Protein AF-A0A1V4CN89-F1 (afdb_monomer)

Mean predicted aligned error: 6.99 Å

Sequence (149 aa):
EDGADADALSEVLFDPEHWPVFRVPAEDGPGAVVIYRNLDGDYGTDYLLTHPDSSYAQQIASWNGDFSGTGLTWHELIRIADSPFLADEGVQDTATRFLLLLPLLTDPNVPDTAAARLIDALTAVGAPQDTASLAAEHLLAHLTRRSQH

Foldseek 3Di:
DDCVVVVVVVCQCQVQVDWDKFWQCFPPFWTKIWTAHNDVPQTWIWIWTDGPPDPDTHTAWIGRPAIDGPFDEPVRLQRSLVGGPPVDDGDPHSLVSSVSRLVRHLHLDDDPCQLVSQLVSCVVVPHDSVVSNVVSVVSVVVNNVNNVD

Structure (mmCIF, N/CA/C/O backbone):
data_AF-A0A1V4CN89-F1
#
_entry.id   AF-A0A1V4CN89-F1
#
loop_
_atom_site.group_PDB
_atom_site.id
_atom_site.type_symbol
_atom_site.label_atom_id
_atom_site.label_alt_id
_atom_site.label_comp_id
_atom_site.label_asym_id
_atom_site.label_entity_id
_atom_site.label_seq_id
_atom_site.pdbx_PDB_ins_code
_atom_site.Cartn_x
_atom_site.Cartn_y
_atom_site.Cartn_z
_atom_site.occupancy
_atom_site.B_iso_or_equiv
_atom_site.auth_seq_id
_atom_site.auth_comp_id
_atom_site.auth_asym_id
_atom_site.auth_atom_id
_atom_site.pdbx_PDB_model_num
ATOM 1 N N . GLU A 1 1 ? 3.072 -21.436 13.042 1.00 47.66 1 GLU A N 1
ATOM 2 C CA . GLU A 1 1 ? 3.717 -21.637 11.732 1.00 47.66 1 GLU A CA 1
ATOM 3 C C . GLU A 1 1 ? 5.213 -21.712 11.986 1.00 47.66 1 GLU A C 1
ATOM 5 O O . GLU A 1 1 ? 5.693 -20.990 12.856 1.00 47.66 1 GLU A O 1
ATOM 10 N N . ASP A 1 2 ? 5.870 -22.725 11.425 1.00 54.38 2 ASP A N 1
ATOM 11 C CA . ASP A 1 2 ? 7.240 -23.123 11.772 1.00 54.38 2 ASP A CA 1
ATOM 12 C C . ASP A 1 2 ? 8.240 -22.285 10.959 1.00 54.38 2 ASP A C 1
ATOM 14 O O . ASP A 1 2 ? 7.951 -21.915 9.824 1.00 54.38 2 ASP A O 1
ATOM 18 N N . GLY A 1 3 ? 9.407 -21.966 11.522 1.00 52.22 3 GLY A N 1
ATOM 19 C CA . GLY A 1 3 ? 10.378 -21.026 10.933 1.00 52.22 3 GLY A CA 1
ATOM 20 C C . GLY A 1 3 ? 10.879 -21.404 9.532 1.00 52.22 3 GLY A C 1
ATOM 21 O O . GLY A 1 3 ? 11.403 -20.552 8.824 1.00 52.22 3 GLY A O 1
ATOM 22 N N . ALA A 1 4 ? 10.642 -22.645 9.100 1.00 57.97 4 ALA A N 1
ATOM 23 C CA . ALA A 1 4 ? 10.992 -23.155 7.780 1.00 57.97 4 ALA A CA 1
ATOM 24 C C . ALA A 1 4 ? 10.324 -22.394 6.618 1.00 57.97 4 ALA A C 1
ATOM 26 O O . ALA A 1 4 ? 10.960 -22.209 5.582 1.00 57.97 4 ALA A O 1
ATOM 27 N N . ASP A 1 5 ? 9.083 -21.918 6.780 1.00 61.22 5 ASP A N 1
ATOM 28 C CA . ASP A 1 5 ? 8.426 -21.106 5.745 1.00 61.22 5 ASP A CA 1
ATOM 29 C C . ASP A 1 5 ? 9.082 -19.718 5.631 1.00 61.22 5 ASP A C 1
ATOM 31 O O . ASP A 1 5 ? 9.223 -19.175 4.536 1.00 61.22 5 ASP A O 1
ATOM 35 N N . ALA A 1 6 ? 9.546 -19.160 6.754 1.00 60.97 6 ALA A N 1
ATOM 36 C CA . ALA A 1 6 ? 10.243 -17.877 6.784 1.00 60.97 6 ALA A CA 1
ATOM 37 C C . ALA A 1 6 ? 11.662 -17.977 6.202 1.00 60.97 6 ALA A C 1
ATOM 39 O O . ALA A 1 6 ? 12.070 -17.078 5.471 1.00 60.97 6 ALA A O 1
ATOM 40 N N . ASP A 1 7 ? 12.389 -19.066 6.472 1.00 63.31 7 ASP A N 1
ATOM 41 C CA . ASP A 1 7 ? 13.711 -19.321 5.886 1.00 63.31 7 ASP A CA 1
ATOM 42 C C . ASP A 1 7 ? 13.627 -19.535 4.364 1.00 63.31 7 ASP A C 1
ATOM 44 O O . ASP A 1 7 ? 14.392 -18.926 3.619 1.00 63.31 7 ASP A O 1
ATOM 48 N N . ALA A 1 8 ? 12.644 -20.299 3.876 1.00 65.88 8 ALA A N 1
ATOM 49 C CA . ALA A 1 8 ? 12.448 -20.495 2.437 1.00 65.88 8 ALA A CA 1
ATOM 50 C C . ALA A 1 8 ? 12.039 -19.196 1.714 1.00 65.88 8 ALA A C 1
ATOM 52 O O . ALA A 1 8 ? 12.506 -18.916 0.609 1.00 65.88 8 ALA A O 1
ATOM 53 N N . LEU A 1 9 ? 11.189 -18.371 2.339 1.00 65.06 9 LEU A N 1
ATOM 54 C CA . LEU A 1 9 ? 10.858 -17.038 1.825 1.00 65.06 9 LEU A CA 1
ATOM 55 C C . LEU A 1 9 ? 12.073 -16.106 1.845 1.00 65.06 9 LEU A C 1
ATOM 57 O O . LEU A 1 9 ? 12.251 -15.321 0.917 1.00 65.06 9 LEU A O 1
ATOM 61 N N . SER A 1 10 ? 12.916 -16.206 2.872 1.00 64.50 10 SER A N 1
ATOM 62 C CA . SER A 1 10 ? 14.164 -15.452 2.988 1.00 64.50 10 SER A CA 1
ATOM 63 C C . SER A 1 10 ? 15.113 -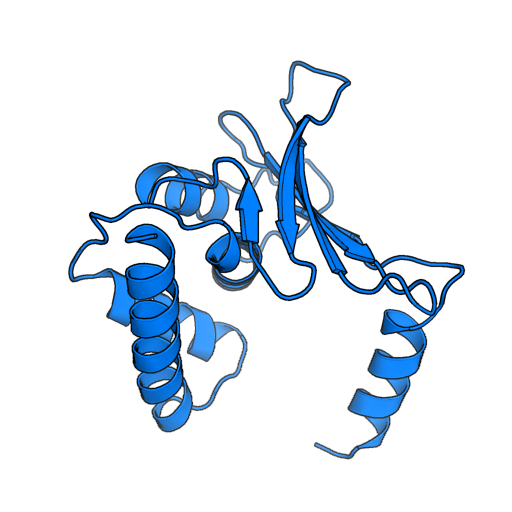15.777 1.830 1.00 64.50 10 SER A C 1
ATOM 65 O O . SER A 1 10 ? 15.594 -14.861 1.168 1.00 64.50 10 SER A O 1
ATOM 67 N N . GLU A 1 11 ? 15.313 -17.058 1.500 1.00 68.06 11 GLU A N 1
ATOM 68 C CA . GLU A 1 11 ? 16.165 -17.461 0.370 1.00 68.06 11 GLU A CA 1
ATOM 69 C C . GLU A 1 11 ? 15.705 -16.856 -0.965 1.00 68.06 11 GLU A C 1
ATOM 71 O O . GLU A 1 11 ? 16.540 -16.430 -1.757 1.00 68.06 11 GLU A O 1
ATOM 76 N N . VAL A 1 12 ? 14.392 -16.745 -1.196 1.00 70.19 12 VAL A N 1
ATOM 77 C CA . VAL A 1 12 ? 13.842 -16.111 -2.408 1.00 70.19 12 VAL A CA 1
ATOM 78 C C . VAL A 1 12 ? 13.968 -14.587 -2.362 1.00 70.19 12 VAL A C 1
ATOM 80 O O . VAL A 1 12 ? 14.322 -13.961 -3.357 1.00 70.19 12 VAL A O 1
ATOM 83 N N . LEU A 1 13 ? 13.669 -13.966 -1.219 1.00 65.94 13 LEU A N 1
ATOM 84 C CA . LEU A 1 13 ? 13.705 -12.508 -1.074 1.00 65.94 13 LEU A CA 1
ATOM 85 C C . LEU A 1 13 ? 15.127 -11.946 -1.142 1.00 65.94 13 LEU A C 1
ATOM 87 O O . LEU A 1 13 ? 15.299 -10.815 -1.594 1.00 65.94 13 LEU A O 1
ATOM 91 N N . PHE A 1 14 ? 16.129 -12.718 -0.721 1.00 68.56 14 PHE A N 1
ATOM 92 C CA . PHE A 1 14 ? 17.535 -12.319 -0.712 1.00 68.56 14 PHE A CA 1
ATOM 93 C C . PHE A 1 14 ? 18.367 -12.937 -1.844 1.00 68.56 14 PHE A C 1
ATOM 95 O O . PHE A 1 14 ? 19.582 -12.764 -1.832 1.00 68.56 14 PHE A O 1
ATOM 102 N N . ASP A 1 15 ? 17.754 -13.616 -2.821 1.00 76.81 15 ASP A N 1
ATOM 103 C CA . ASP A 1 15 ? 18.466 -14.096 -4.010 1.00 76.81 15 ASP A CA 1
ATOM 104 C C . ASP A 1 15 ? 18.902 -12.906 -4.891 1.00 76.81 15 ASP A C 1
ATOM 106 O O . ASP A 1 15 ? 18.060 -12.300 -5.565 1.00 76.81 15 ASP A O 1
ATOM 110 N N . PRO A 1 16 ? 20.203 -12.558 -4.942 1.00 70.75 16 PRO A N 1
ATOM 111 C CA . PRO A 1 16 ? 20.668 -11.396 -5.693 1.00 70.75 16 PRO A CA 1
ATOM 112 C C . PRO A 1 16 ? 20.493 -11.559 -7.212 1.00 70.75 16 PRO A C 1
ATOM 114 O O . PRO A 1 16 ? 20.585 -10.567 -7.940 1.00 70.75 16 PRO A O 1
ATOM 117 N N . GLU A 1 17 ? 20.255 -12.782 -7.702 1.00 75.38 17 GLU A N 1
ATOM 118 C CA . GLU A 1 17 ? 20.002 -13.070 -9.116 1.00 75.38 17 GLU A CA 1
ATOM 119 C C . GLU A 1 17 ? 18.522 -12.866 -9.502 1.00 75.38 17 GLU A C 1
ATOM 121 O O . GLU A 1 17 ? 18.218 -12.712 -10.689 1.00 75.38 17 GLU A O 1
ATOM 126 N N . HIS A 1 18 ? 17.606 -12.785 -8.525 1.00 77.88 18 HIS A N 1
ATOM 127 C CA . HIS A 1 18 ? 16.165 -12.637 -8.748 1.00 77.88 18 HIS A CA 1
ATOM 128 C C . HIS A 1 18 ? 15.532 -11.618 -7.793 1.00 77.88 18 HIS A C 1
ATOM 130 O O . HIS A 1 18 ? 15.178 -11.923 -6.658 1.00 77.88 18 HIS A O 1
ATOM 136 N N . TRP A 1 19 ? 15.310 -10.396 -8.279 1.00 80.94 19 TRP A N 1
ATOM 137 C CA . TRP A 1 19 ? 14.631 -9.366 -7.489 1.00 80.94 19 TRP A CA 1
ATOM 138 C C . TRP A 1 19 ? 13.125 -9.654 -7.408 1.00 80.94 19 TRP A C 1
ATOM 140 O O . TRP A 1 19 ? 12.488 -9.823 -8.455 1.00 80.94 19 TRP A O 1
ATOM 150 N N . PRO A 1 20 ? 12.511 -9.658 -6.211 1.00 85.31 20 PRO A N 1
ATOM 151 C CA . PRO A 1 20 ? 11.061 -9.731 -6.090 1.00 85.31 20 PRO A CA 1
ATOM 152 C C . PRO A 1 20 ? 10.395 -8.511 -6.739 1.00 85.31 20 PRO A C 1
ATOM 154 O O . PRO A 1 20 ? 10.650 -7.364 -6.361 1.00 85.31 20 PRO A O 1
ATOM 157 N N . VAL A 1 21 ? 9.520 -8.758 -7.718 1.00 89.69 21 VAL A N 1
ATOM 158 C CA . VAL A 1 21 ? 8.767 -7.720 -8.435 1.00 89.69 21 VAL A CA 1
ATOM 159 C C . VAL A 1 21 ? 7.271 -7.990 -8.320 1.00 89.69 21 VAL A C 1
ATOM 161 O O . VAL A 1 21 ? 6.779 -9.014 -8.791 1.00 89.69 21 VAL A O 1
ATOM 164 N N . PHE A 1 22 ? 6.530 -7.035 -7.760 1.00 90.94 22 PHE A N 1
ATOM 165 C CA . PHE A 1 22 ? 5.073 -7.084 -7.656 1.00 90.94 22 PHE A CA 1
ATOM 166 C C . PHE A 1 22 ? 4.446 -6.078 -8.617 1.00 90.94 22 PHE A C 1
ATOM 168 O O . PHE A 1 22 ? 4.609 -4.865 -8.466 1.00 90.94 22 PHE A O 1
ATOM 175 N N . ARG A 1 23 ? 3.712 -6.580 -9.613 1.00 91.56 23 ARG A N 1
ATOM 176 C CA . ARG A 1 23 ? 2.946 -5.751 -10.552 1.00 91.56 23 ARG A CA 1
ATOM 177 C C . ARG A 1 23 ? 1.541 -5.516 -10.016 1.00 91.56 23 ARG A C 1
ATOM 179 O O . ARG A 1 23 ? 0.867 -6.454 -9.601 1.00 91.56 23 ARG A O 1
ATOM 186 N N . VAL A 1 24 ? 1.100 -4.267 -10.055 1.0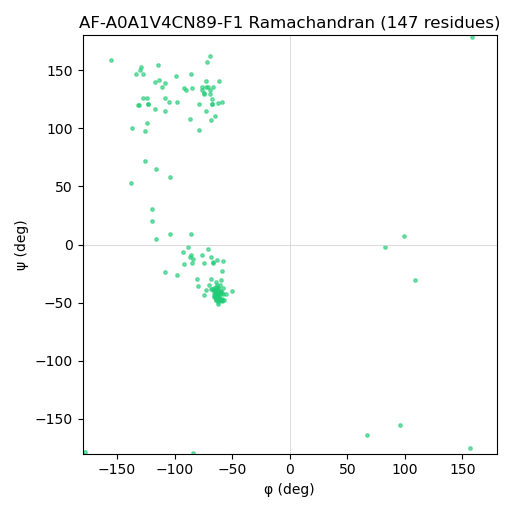0 91.25 24 VAL A N 1
ATOM 187 C CA . VAL A 1 24 ? -0.211 -3.802 -9.597 1.00 91.25 24 VAL A CA 1
ATOM 188 C C . VAL A 1 24 ? -0.875 -3.055 -10.764 1.00 91.25 24 VAL A C 1
ATOM 190 O O . VAL A 1 24 ? -0.921 -1.822 -10.770 1.00 91.25 24 VAL A O 1
ATOM 193 N N . PRO A 1 25 ? -1.329 -3.772 -11.812 1.00 89.38 25 PRO A N 1
ATOM 194 C CA . PRO A 1 25 ? -1.924 -3.143 -12.990 1.00 89.38 25 PRO A CA 1
ATOM 195 C C . PRO A 1 25 ? -3.318 -2.600 -12.653 1.00 89.38 25 PRO A C 1
ATOM 197 O O . PRO A 1 25 ? -4.052 -3.242 -11.897 1.00 89.38 25 PRO A O 1
ATOM 200 N N . ALA A 1 26 ? -3.683 -1.429 -13.179 1.00 88.12 26 ALA A N 1
ATOM 201 C CA . ALA A 1 26 ? -4.964 -0.770 -12.909 1.00 88.12 26 ALA A CA 1
ATOM 202 C C . ALA A 1 26 ? -5.805 -0.624 -14.188 1.00 88.12 26 ALA A C 1
ATOM 204 O O . ALA A 1 26 ? -5.247 -0.331 -15.241 1.00 88.12 26 ALA A O 1
ATOM 205 N N . GLU A 1 27 ? -7.126 -0.837 -14.105 1.00 84.38 27 GLU A N 1
ATOM 206 C CA . GLU A 1 27 ? -8.027 -0.790 -15.278 1.00 84.38 27 GLU A CA 1
ATOM 207 C C . GLU A 1 27 ? -8.088 0.594 -15.925 1.00 84.38 27 GLU A C 1
ATOM 209 O O . GLU A 1 27 ? -8.181 0.712 -17.144 1.00 84.38 27 GLU A O 1
ATOM 214 N N . ASP A 1 28 ? -8.037 1.639 -15.101 1.00 75.69 28 ASP A N 1
ATOM 215 C CA . ASP A 1 28 ? -8.202 3.020 -15.530 1.00 75.69 28 ASP A CA 1
ATOM 216 C C . ASP A 1 28 ? -7.001 3.856 -15.070 1.00 75.69 28 ASP A C 1
ATOM 218 O O . ASP A 1 28 ? -6.911 4.303 -13.922 1.00 75.69 28 ASP A O 1
ATOM 222 N N . GLY A 1 29 ? -6.042 4.051 -15.979 1.00 80.75 29 GLY A N 1
ATOM 223 C CA . GLY A 1 29 ? -4.861 4.890 -15.774 1.00 80.75 29 GLY A CA 1
ATOM 224 C C . GLY A 1 29 ? -3.606 4.128 -15.328 1.00 80.75 29 GLY A C 1
ATOM 225 O O . GLY A 1 29 ? -3.442 2.960 -15.673 1.00 80.75 29 GLY A O 1
ATOM 226 N N . PRO A 1 30 ? -2.656 4.799 -14.645 1.00 84.38 30 PRO A N 1
ATOM 227 C CA . PRO A 1 30 ? -1.386 4.174 -14.324 1.00 84.38 30 PRO A CA 1
ATOM 228 C C . PRO A 1 30 ? -1.518 3.053 -13.293 1.00 84.38 30 PRO A C 1
ATOM 230 O O . PRO A 1 30 ? -2.138 3.237 -12.245 1.00 84.38 30 PRO A O 1
ATOM 233 N N . GLY A 1 31 ? -0.880 1.921 -13.580 1.00 88.62 31 GLY A N 1
ATOM 234 C CA . GLY A 1 31 ? -0.573 0.887 -12.601 1.00 88.62 31 GLY A CA 1
ATOM 235 C C . GLY A 1 31 ? 0.718 1.201 -11.848 1.00 88.62 31 GLY A C 1
ATOM 236 O O . GLY A 1 31 ? 1.378 2.214 -12.090 1.00 88.62 31 GLY A O 1
ATOM 237 N N . ALA A 1 32 ? 1.093 0.308 -10.940 1.00 91.00 32 ALA A N 1
ATOM 238 C CA . ALA A 1 32 ? 2.327 0.417 -10.178 1.00 91.00 32 ALA A CA 1
ATOM 239 C C . ALA A 1 32 ? 3.143 -0.878 -10.230 1.00 91.00 32 ALA A C 1
ATOM 241 O O . ALA A 1 32 ? 2.603 -1.974 -10.374 1.00 91.00 32 ALA A O 1
ATOM 242 N N . VAL A 1 33 ? 4.457 -0.749 -10.088 1.00 91.12 33 VAL A N 1
ATOM 243 C CA . VAL A 1 33 ? 5.387 -1.867 -9.931 1.00 91.12 33 VAL A CA 1
ATOM 244 C C . VAL A 1 33 ? 6.225 -1.610 -8.690 1.00 91.12 33 VAL A C 1
ATOM 246 O O . VAL A 1 33 ? 6.842 -0.552 -8.573 1.00 91.12 33 VAL A O 1
ATOM 249 N N . VAL A 1 34 ? 6.235 -2.580 -7.779 1.00 91.75 34 VAL A N 1
ATOM 250 C CA . VAL A 1 34 ? 7.049 -2.569 -6.561 1.00 91.75 34 VAL A CA 1
ATOM 251 C C . VAL A 1 34 ? 8.212 -3.528 -6.765 1.00 91.75 34 VAL A C 1
ATOM 253 O O . VAL A 1 34 ? 7.995 -4.702 -7.059 1.00 91.75 34 VAL A O 1
ATOM 256 N N . ILE A 1 35 ? 9.435 -3.028 -6.635 1.00 90.19 35 ILE A N 1
ATOM 257 C CA . ILE A 1 35 ? 10.666 -3.790 -6.849 1.00 90.19 35 ILE A CA 1
ATOM 258 C C . ILE A 1 35 ? 11.427 -3.831 -5.532 1.00 90.19 35 ILE A C 1
ATOM 260 O O . ILE A 1 35 ? 11.849 -2.787 -5.036 1.00 90.19 35 ILE A O 1
ATOM 264 N N . TYR A 1 36 ? 11.616 -5.022 -4.975 1.00 86.94 36 TYR A N 1
ATOM 265 C CA . TYR A 1 36 ? 12.473 -5.220 -3.814 1.00 86.94 36 TYR A CA 1
ATOM 266 C C . TYR A 1 36 ? 13.917 -5.426 -4.282 1.00 86.94 36 TYR A C 1
ATOM 268 O O . TYR A 1 36 ? 14.248 -6.456 -4.867 1.00 86.94 36 TYR A O 1
ATOM 276 N N . ARG A 1 37 ? 14.770 -4.424 -4.056 1.00 86.44 37 ARG A N 1
ATOM 277 C CA . ARG A 1 37 ? 16.208 -4.521 -4.310 1.00 86.44 37 ARG A CA 1
ATOM 278 C C . ARG A 1 37 ? 16.862 -5.287 -3.174 1.00 86.44 37 ARG A C 1
ATOM 280 O O . ARG A 1 37 ? 16.797 -4.860 -2.021 1.00 86.44 37 ARG A O 1
ATOM 287 N N . ASN A 1 38 ? 17.504 -6.395 -3.518 1.00 82.19 38 ASN A N 1
ATOM 288 C CA . ASN A 1 38 ? 18.148 -7.307 -2.577 1.00 82.19 38 ASN A CA 1
ATOM 289 C C . ASN A 1 38 ? 19.661 -7.462 -2.824 1.00 82.19 38 ASN A C 1
ATOM 291 O O . ASN A 1 38 ? 20.267 -8.433 -2.378 1.00 82.19 38 ASN A O 1
ATOM 295 N N . LEU A 1 39 ? 20.280 -6.505 -3.525 1.00 79.31 39 LEU A N 1
ATOM 296 C CA . LEU A 1 39 ? 21.723 -6.498 -3.754 1.00 79.31 39 LEU A CA 1
ATOM 297 C C . LEU A 1 39 ? 22.471 -6.168 -2.456 1.00 79.31 39 LEU A C 1
ATOM 299 O O . LEU A 1 39 ? 22.121 -5.217 -1.754 1.00 79.31 39 LEU A O 1
ATOM 303 N N . ASP A 1 40 ? 23.543 -6.911 -2.170 1.00 77.50 40 ASP A N 1
ATOM 304 C CA . ASP A 1 40 ? 24.345 -6.671 -0.973 1.00 77.50 40 ASP A CA 1
ATOM 305 C C . ASP A 1 40 ? 24.911 -5.243 -0.940 1.00 77.50 40 ASP A C 1
ATOM 307 O O . ASP A 1 40 ? 25.591 -4.792 -1.865 1.00 77.50 40 ASP A O 1
ATOM 311 N N . GLY A 1 41 ? 24.590 -4.518 0.133 1.00 77.38 41 GLY A N 1
ATOM 312 C CA . GLY A 1 41 ? 24.967 -3.115 0.317 1.00 77.38 41 GLY A CA 1
ATOM 313 C C . GLY A 1 41 ? 24.056 -2.087 -0.369 1.00 77.38 41 GLY A C 1
ATOM 314 O O . GLY A 1 41 ? 24.277 -0.895 -0.167 1.00 77.38 41 GLY A O 1
ATOM 315 N N . ASP A 1 42 ? 23.031 -2.513 -1.115 1.00 80.38 42 ASP A N 1
ATOM 316 C CA . ASP A 1 42 ? 22.054 -1.647 -1.800 1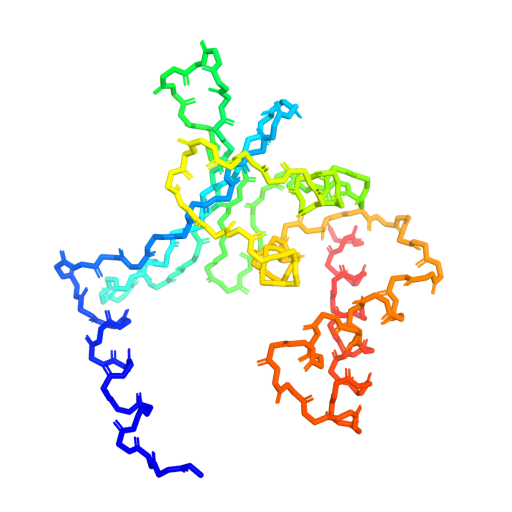.00 80.38 42 ASP A CA 1
ATOM 317 C C . ASP A 1 42 ? 20.620 -2.199 -1.667 1.00 80.38 42 ASP A C 1
ATOM 319 O O . ASP A 1 42 ? 19.894 -2.415 -2.638 1.00 80.38 42 ASP A O 1
ATOM 323 N N . TYR A 1 43 ? 20.212 -2.455 -0.423 1.00 81.19 43 TYR A N 1
ATOM 324 C CA . TYR A 1 43 ? 18.860 -2.909 -0.108 1.00 81.19 43 TYR A CA 1
ATOM 325 C C . TYR A 1 43 ? 17.864 -1.751 -0.187 1.00 81.19 43 TYR A C 1
ATOM 327 O O . TYR A 1 43 ? 18.102 -0.672 0.362 1.00 81.19 43 TYR A O 1
ATOM 335 N N . GLY A 1 44 ? 16.710 -1.988 -0.805 1.00 86.56 44 GLY A N 1
ATOM 336 C CA . GLY A 1 44 ? 15.686 -0.958 -0.910 1.00 86.56 44 GLY A CA 1
ATOM 337 C C . GLY A 1 44 ? 14.413 -1.420 -1.595 1.00 86.56 44 GLY A C 1
ATOM 338 O O . GLY A 1 44 ? 14.260 -2.573 -1.990 1.00 86.56 44 GLY A O 1
ATOM 339 N N . THR A 1 45 ? 13.462 -0.507 -1.734 1.00 89.31 45 THR A N 1
ATOM 340 C CA . THR A 1 45 ? 12.241 -0.751 -2.504 1.00 89.31 45 THR A CA 1
ATOM 341 C C . THR A 1 45 ? 12.004 0.390 -3.470 1.00 89.31 45 THR A C 1
ATOM 343 O O . THR A 1 45 ? 11.851 1.534 -3.045 1.00 89.31 45 THR A O 1
ATOM 346 N N . ASP A 1 46 ? 11.964 0.089 -4.763 1.00 90.62 46 ASP A N 1
ATOM 347 C CA . ASP A 1 46 ? 11.609 1.065 -5.786 1.00 90.62 46 ASP A CA 1
ATOM 348 C C . ASP A 1 46 ? 10.158 0.914 -6.205 1.00 90.62 46 ASP A C 1
ATOM 350 O O . ASP A 1 46 ? 9.613 -0.188 -6.292 1.00 90.62 46 ASP A O 1
ATOM 354 N N . TYR A 1 47 ? 9.553 2.055 -6.502 1.00 91.06 47 TYR A N 1
ATOM 355 C CA . TYR A 1 47 ? 8.179 2.156 -6.944 1.00 91.06 47 TYR A CA 1
ATOM 356 C C . TYR A 1 47 ? 8.145 2.863 -8.289 1.00 91.06 47 TYR A C 1
ATOM 358 O O . TYR A 1 47 ? 8.579 4.015 -8.422 1.00 91.06 47 TYR A O 1
ATOM 366 N N . LEU A 1 48 ? 7.610 2.171 -9.288 1.00 90.69 48 LEU A N 1
ATOM 367 C CA . LEU A 1 48 ? 7.433 2.692 -10.636 1.00 90.69 48 LEU A CA 1
ATOM 368 C C . LEU A 1 48 ? 5.941 2.823 -10.946 1.00 90.69 48 LEU A C 1
ATOM 370 O O . LEU A 1 48 ? 5.174 1.930 -10.599 1.00 90.69 48 LEU A O 1
ATOM 374 N N . LEU A 1 49 ? 5.534 3.885 -11.643 1.00 88.50 49 LEU A N 1
ATOM 375 C CA . LEU A 1 49 ? 4.234 3.950 -12.309 1.00 88.50 49 LEU A CA 1
ATOM 376 C C . LEU A 1 49 ? 4.362 3.470 -13.748 1.00 88.50 49 LEU A C 1
ATOM 378 O O . LEU A 1 49 ? 5.267 3.879 -14.479 1.00 88.50 49 LEU A O 1
ATOM 382 N N . THR A 1 50 ? 3.427 2.628 -14.163 1.00 85.88 50 THR A N 1
ATOM 383 C CA . THR A 1 50 ? 3.293 2.154 -15.541 1.00 85.88 50 THR A CA 1
ATOM 384 C C . THR A 1 50 ? 2.036 2.754 -16.140 1.00 85.88 50 THR A C 1
ATOM 386 O O . THR A 1 50 ? 1.002 2.767 -15.490 1.00 85.88 50 THR A O 1
ATOM 389 N N . HIS A 1 51 ? 2.094 3.253 -17.374 1.00 79.69 51 HIS A N 1
ATOM 390 C CA . HIS A 1 51 ? 0.899 3.712 -18.086 1.00 79.69 51 HIS A CA 1
ATOM 391 C C . HIS A 1 51 ? 0.557 2.724 -19.203 1.00 79.69 51 HIS A C 1
ATOM 393 O O . HIS A 1 51 ? 1.476 2.298 -19.900 1.00 79.69 51 HIS A O 1
ATOM 399 N N . PRO A 1 52 ? -0.729 2.400 -19.429 1.00 70.06 52 PRO A N 1
ATOM 400 C CA . PRO A 1 52 ? -1.127 1.464 -20.483 1.00 70.06 52 PRO A CA 1
ATOM 401 C C . PRO A 1 52 ? -0.692 1.934 -21.881 1.00 70.06 52 PRO A C 1
ATOM 403 O O . PRO A 1 52 ? -0.349 1.118 -22.731 1.00 70.06 52 PRO A O 1
ATOM 406 N N . ASP A 1 53 ? -0.626 3.251 -22.099 1.00 70.94 53 ASP A N 1
ATOM 407 C CA . ASP A 1 53 ? -0.215 3.858 -23.371 1.00 70.94 53 ASP A CA 1
ATOM 408 C C . ASP A 1 53 ? 1.303 4.095 -23.499 1.00 70.94 53 ASP A C 1
ATOM 410 O O . ASP A 1 53 ? 1.768 4.586 -24.529 1.00 70.94 53 ASP A O 1
ATOM 414 N N . SER A 1 54 ? 2.096 3.787 -22.464 1.00 69.56 54 SER A N 1
ATOM 415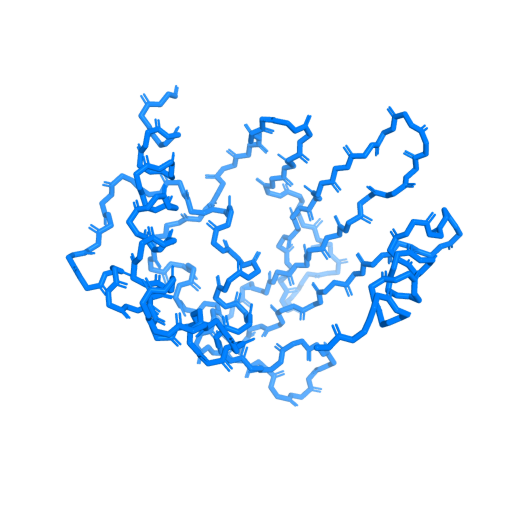 C CA . SER A 1 54 ? 3.538 4.059 -22.436 1.00 69.56 54 SER A CA 1
ATOM 416 C C . SER A 1 54 ? 4.340 2.794 -22.175 1.00 69.56 54 SER A C 1
ATOM 418 O O . SER A 1 54 ? 4.204 2.142 -21.145 1.00 69.56 54 SER A O 1
ATOM 420 N N . SER A 1 55 ? 5.298 2.516 -23.057 1.00 67.31 55 SER A N 1
ATOM 421 C CA . SER A 1 55 ? 6.310 1.477 -22.847 1.00 67.31 55 SER A CA 1
ATOM 422 C C . SER A 1 55 ? 7.348 1.832 -21.771 1.00 67.31 55 SER A C 1
ATOM 424 O O . SER A 1 55 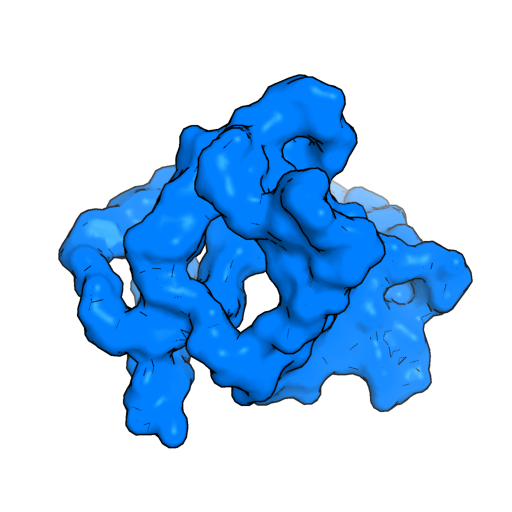? 8.219 1.018 -21.476 1.00 67.31 55 SER A O 1
ATOM 426 N N . TYR A 1 56 ? 7.296 3.043 -21.205 1.00 68.31 56 TYR A N 1
ATOM 427 C CA . TYR A 1 56 ? 8.225 3.508 -20.176 1.00 68.31 56 TYR A CA 1
ATOM 428 C C . TYR A 1 56 ? 7.538 3.590 -18.817 1.00 68.31 56 TYR A C 1
ATOM 430 O O . TYR A 1 56 ? 6.519 4.269 -18.672 1.00 68.31 56 TYR A O 1
ATOM 438 N N . ALA A 1 57 ? 8.142 2.935 -17.826 1.00 77.25 57 ALA A N 1
ATOM 439 C CA . ALA A 1 57 ? 7.781 3.084 -16.426 1.00 77.25 57 ALA A CA 1
ATOM 440 C C . ALA A 1 57 ? 8.513 4.296 -15.828 1.00 77.25 57 ALA A C 1
ATOM 442 O O . ALA A 1 57 ? 9.712 4.477 -16.050 1.00 77.25 57 ALA A O 1
ATOM 443 N N . GLN A 1 58 ? 7.797 5.123 -15.072 1.00 81.19 58 GLN A N 1
ATOM 444 C CA . GLN A 1 58 ? 8.368 6.272 -14.377 1.00 81.19 58 GLN A CA 1
ATOM 445 C C . GLN A 1 58 ? 8.636 5.901 -12.921 1.00 81.19 58 GLN A C 1
ATOM 447 O O . GLN A 1 58 ? 7.706 5.549 -12.202 1.00 81.19 58 GLN A O 1
ATOM 452 N N . GLN A 1 59 ? 9.880 6.022 -12.457 1.00 82.62 59 GLN A N 1
ATOM 453 C CA . GLN A 1 59 ? 10.167 5.898 -11.029 1.00 82.62 59 GLN A CA 1
ATOM 454 C C . GLN A 1 59 ? 9.555 7.079 -10.277 1.00 82.62 59 GLN A C 1
ATOM 456 O O . GLN A 1 59 ? 9.873 8.234 -10.562 1.00 82.62 59 GLN A O 1
ATOM 461 N N . ILE A 1 60 ? 8.666 6.776 -9.332 1.00 84.56 60 ILE A N 1
ATOM 462 C CA . ILE A 1 60 ? 7.955 7.781 -8.532 1.00 84.56 60 ILE A CA 1
ATOM 463 C C . ILE A 1 60 ? 8.426 7.832 -7.092 1.00 84.56 60 ILE A C 1
ATOM 465 O O . ILE A 1 60 ? 8.263 8.867 -6.446 1.00 84.56 60 ILE A O 1
ATOM 469 N N . ALA A 1 61 ? 9.001 6.735 -6.597 1.00 84.44 61 ALA A N 1
ATOM 470 C CA . ALA A 1 61 ? 9.622 6.710 -5.294 1.00 84.44 61 ALA A CA 1
ATOM 471 C C . ALA A 1 61 ? 10.692 5.627 -5.167 1.00 84.44 61 ALA A C 1
ATOM 473 O O . ALA A 1 61 ? 10.693 4.623 -5.882 1.00 84.44 61 ALA A O 1
ATOM 474 N N . SER A 1 62 ? 11.571 5.833 -4.199 1.00 83.56 62 SER A N 1
ATOM 475 C CA . SER A 1 62 ? 12.481 4.827 -3.674 1.00 83.56 62 SER A CA 1
ATOM 476 C C . SER A 1 62 ? 12.451 4.875 -2.150 1.00 83.56 62 SER A C 1
ATOM 478 O O . SER A 1 62 ? 12.272 5.944 -1.558 1.00 83.56 62 SER A O 1
ATOM 480 N N . TRP A 1 63 ? 12.621 3.718 -1.522 1.00 76.62 63 TRP A N 1
ATOM 481 C CA . TRP A 1 63 ? 12.723 3.561 -0.081 1.00 76.62 63 TRP A CA 1
ATOM 482 C C . TRP A 1 63 ? 14.030 2.842 0.257 1.00 76.62 63 TRP A C 1
ATOM 484 O O . TRP A 1 63 ? 14.137 1.632 0.075 1.00 76.62 63 TRP A O 1
ATOM 494 N N . ASN A 1 64 ? 15.010 3.597 0.761 1.00 76.62 64 ASN A N 1
ATOM 495 C CA . ASN A 1 64 ? 16.350 3.107 1.141 1.00 76.62 64 ASN A CA 1
ATOM 496 C C . ASN A 1 64 ? 16.641 3.338 2.636 1.00 76.62 64 ASN A C 1
ATOM 498 O O . ASN A 1 64 ? 17.770 3.618 3.025 1.00 76.62 64 ASN A O 1
ATOM 502 N N . GLY A 1 65 ? 15.595 3.317 3.467 1.00 69.06 65 GLY A N 1
ATOM 503 C CA . GLY A 1 65 ? 15.616 3.793 4.859 1.00 69.06 65 GLY A CA 1
ATOM 504 C C . GLY A 1 65 ? 14.832 5.095 5.042 1.00 69.06 65 GLY A C 1
ATOM 505 O O . GLY A 1 65 ? 14.172 5.261 6.063 1.00 69.06 65 GLY A O 1
ATOM 506 N N . ASP A 1 66 ? 14.795 5.929 4.001 1.00 71.31 66 ASP A N 1
ATOM 507 C CA . ASP A 1 66 ? 13.954 7.121 3.889 1.00 71.31 66 ASP A CA 1
ATOM 508 C C . ASP A 1 66 ? 13.206 7.121 2.547 1.00 71.31 66 ASP A C 1
ATOM 510 O O . ASP A 1 66 ? 13.693 6.585 1.544 1.00 71.31 66 ASP A O 1
ATOM 514 N N . PHE A 1 67 ? 12.019 7.733 2.521 1.00 76.69 67 PHE A N 1
ATOM 515 C CA . PHE A 1 67 ? 11.254 7.935 1.290 1.00 76.69 67 PHE A CA 1
ATOM 516 C C . PHE A 1 67 ? 11.851 9.069 0.465 1.00 76.69 67 PHE A C 1
ATOM 518 O O . PHE A 1 67 ? 12.086 10.161 0.975 1.00 76.69 67 PHE A O 1
ATOM 525 N N . SER A 1 68 ? 12.024 8.844 -0.831 1.00 76.94 68 SER A N 1
ATOM 526 C CA . SER A 1 68 ? 12.332 9.892 -1.804 1.00 76.94 68 SER A CA 1
ATOM 527 C C . SER A 1 68 ? 11.399 9.741 -2.993 1.00 76.94 68 SER A C 1
ATOM 529 O O . SER A 1 68 ? 11.417 8.688 -3.624 1.00 76.94 68 SER A O 1
ATOM 531 N N . GLY A 1 69 ? 10.589 10.755 -3.306 1.00 80.69 69 GLY A N 1
ATOM 532 C CA . GLY A 1 69 ? 9.619 10.669 -4.398 1.00 80.69 69 GLY A CA 1
ATOM 533 C C . GLY A 1 69 ? 8.461 11.657 -4.293 1.00 80.69 69 GLY A C 1
ATOM 534 O O . GLY A 1 69 ? 8.360 12.404 -3.324 1.00 80.69 69 GLY A O 1
ATOM 535 N N . THR A 1 70 ? 7.568 11.643 -5.284 1.00 81.50 70 THR A N 1
ATOM 536 C CA . THR A 1 70 ? 6.324 12.437 -5.261 1.00 81.50 70 THR A CA 1
ATOM 537 C C . THR A 1 70 ? 5.228 11.763 -4.433 1.00 81.50 70 THR A C 1
ATOM 539 O O . THR A 1 70 ? 4.398 12.442 -3.831 1.00 81.50 70 THR A O 1
ATOM 542 N N . GLY A 1 71 ? 5.250 10.427 -4.373 1.00 87.81 71 GLY A N 1
ATOM 543 C CA . GLY A 1 71 ? 4.215 9.622 -3.725 1.00 87.81 71 GLY A CA 1
ATOM 544 C C . GLY A 1 71 ? 2.865 9.683 -4.435 1.00 87.81 71 GLY A C 1
ATOM 545 O O . GLY A 1 71 ? 2.787 10.059 -5.605 1.00 87.81 71 GLY A O 1
ATOM 546 N N . LEU A 1 72 ? 1.826 9.261 -3.720 1.00 90.19 72 LEU A N 1
ATOM 547 C CA . LEU A 1 72 ? 0.436 9.206 -4.155 1.00 90.19 72 LEU A CA 1
ATOM 548 C C . LEU A 1 72 ? -0.462 9.918 -3.142 1.00 90.19 72 LEU A C 1
ATOM 550 O O . LEU A 1 72 ? -0.249 9.834 -1.925 1.00 90.19 72 LEU A O 1
ATOM 554 N N . THR A 1 73 ? -1.520 10.547 -3.649 1.00 91.88 73 THR A N 1
ATOM 555 C CA . THR A 1 73 ? -2.656 10.962 -2.821 1.00 91.88 73 THR A CA 1
ATOM 556 C C . THR A 1 73 ? -3.440 9.748 -2.322 1.00 91.88 73 THR A C 1
ATOM 558 O O . THR A 1 73 ? -3.363 8.656 -2.898 1.00 91.88 73 THR A O 1
ATOM 561 N N . TRP A 1 74 ? -4.260 9.930 -1.281 1.00 92.88 74 TRP A N 1
ATOM 562 C CA . TRP A 1 74 ? -5.147 8.862 -0.812 1.00 92.88 74 TRP A CA 1
ATOM 563 C C . TRP A 1 74 ? -6.081 8.390 -1.934 1.00 92.88 74 TRP A C 1
ATOM 565 O O . TRP A 1 74 ? -6.262 7.193 -2.135 1.00 92.88 74 TRP A O 1
ATOM 575 N N . HIS A 1 75 ? -6.632 9.323 -2.716 1.00 92.25 75 HIS A N 1
ATOM 576 C CA . HIS A 1 75 ? -7.536 8.994 -3.817 1.00 92.25 75 HIS A CA 1
ATOM 577 C C . HIS A 1 75 ? -6.847 8.148 -4.895 1.00 92.25 75 HIS A C 1
ATOM 579 O O . HIS A 1 75 ? -7.407 7.147 -5.341 1.00 92.25 75 HIS A O 1
ATOM 585 N N . GLU A 1 76 ? -5.638 8.525 -5.315 1.00 92.31 76 GLU A N 1
ATOM 586 C CA . GLU A 1 76 ? -4.891 7.776 -6.330 1.00 92.31 76 GLU A CA 1
ATOM 587 C C . GLU A 1 76 ? -4.545 6.370 -5.849 1.00 92.31 76 GLU A C 1
ATOM 589 O O . GLU A 1 76 ? -4.736 5.413 -6.598 1.00 92.31 76 GLU A O 1
ATOM 594 N N . LEU A 1 77 ? -4.104 6.241 -4.596 1.00 93.81 77 LEU A N 1
ATOM 595 C CA . LEU A 1 77 ? -3.790 4.955 -3.986 1.00 93.81 77 LEU A CA 1
ATOM 596 C C . LEU A 1 77 ? -5.009 4.028 -3.983 1.00 93.81 77 LEU A C 1
ATOM 598 O O . LEU A 1 77 ? -4.913 2.882 -4.420 1.00 93.81 77 LEU A O 1
ATOM 602 N N . ILE A 1 78 ? -6.162 4.527 -3.531 1.00 94.50 78 ILE A N 1
ATOM 603 C CA . ILE A 1 78 ? -7.405 3.747 -3.474 1.00 94.50 78 ILE A CA 1
ATOM 604 C C . ILE A 1 78 ? -7.869 3.362 -4.873 1.00 94.50 78 ILE A C 1
ATOM 606 O O . ILE A 1 78 ? -8.209 2.206 -5.098 1.00 94.50 78 ILE A O 1
ATOM 610 N N . ARG A 1 79 ? -7.824 4.294 -5.830 1.00 93.19 79 ARG A N 1
ATOM 611 C CA . ARG A 1 79 ? -8.195 4.021 -7.222 1.00 93.19 79 ARG A CA 1
ATOM 612 C C . ARG A 1 79 ? -7.364 2.881 -7.807 1.00 93.19 79 ARG A C 1
ATOM 614 O O . ARG A 1 79 ? -7.935 1.971 -8.404 1.00 93.19 79 ARG A O 1
ATOM 621 N N . ILE A 1 80 ? -6.041 2.915 -7.620 1.00 92.81 80 ILE A N 1
ATOM 622 C CA . ILE A 1 80 ? -5.149 1.856 -8.107 1.00 92.81 80 ILE A CA 1
ATOM 623 C C . ILE A 1 80 ? -5.456 0.546 -7.373 1.00 92.81 80 ILE A C 1
ATOM 625 O O . ILE A 1 80 ? -5.588 -0.488 -8.020 1.00 92.81 80 ILE A O 1
ATOM 629 N N . ALA A 1 81 ? -5.617 0.558 -6.048 1.00 94.25 81 ALA A N 1
ATOM 630 C CA . ALA A 1 81 ? -5.893 -0.656 -5.279 1.00 94.25 81 ALA A CA 1
ATOM 631 C C . ALA A 1 81 ? -7.232 -1.324 -5.657 1.00 94.25 81 ALA A C 1
ATOM 633 O O . ALA A 1 81 ? -7.261 -2.545 -5.817 1.00 94.25 81 ALA A O 1
ATOM 634 N N . ASP A 1 82 ? -8.295 -0.536 -5.852 1.00 94.38 82 ASP A N 1
ATOM 635 C CA . ASP A 1 82 ? -9.674 -1.013 -6.060 1.00 94.38 82 ASP A CA 1
ATOM 636 C C . ASP A 1 82 ? -10.025 -1.331 -7.519 1.00 94.38 82 ASP A C 1
ATOM 638 O O . ASP A 1 82 ? -11.058 -1.949 -7.761 1.00 94.38 82 ASP A O 1
ATOM 642 N N . SER A 1 83 ? -9.180 -0.952 -8.483 1.00 90.88 83 SER A N 1
ATOM 643 C CA . SER A 1 83 ? -9.458 -1.140 -9.919 1.00 90.88 83 SER A CA 1
ATOM 644 C C . SER A 1 83 ? -8.446 -2.091 -10.574 1.00 90.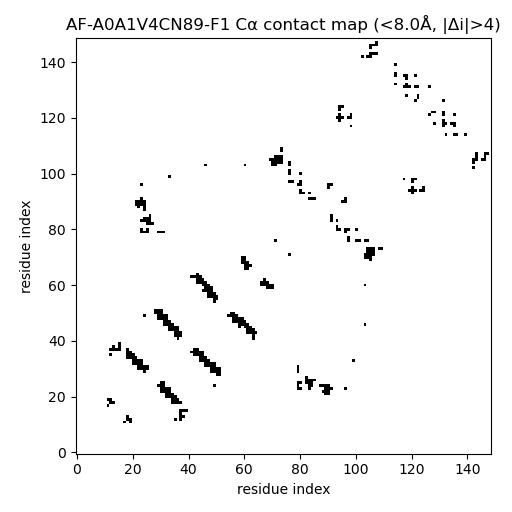88 83 SER A C 1
ATOM 646 O O . SER A 1 83 ? -7.630 -1.638 -11.379 1.00 90.88 83 SER A O 1
ATOM 648 N N . PRO A 1 84 ? -8.401 -3.385 -10.207 1.00 88.31 84 PRO A N 1
ATOM 649 C CA . PRO A 1 84 ? -7.428 -4.324 -10.754 1.00 88.31 84 PRO A CA 1
ATOM 650 C C . PRO A 1 84 ? -7.693 -4.635 -12.230 1.00 88.31 84 PRO A C 1
ATOM 652 O O . PRO A 1 84 ? -8.789 -5.046 -12.601 1.00 88.31 84 PRO A O 1
ATOM 655 N N . PHE A 1 85 ? -6.667 -4.516 -13.076 1.00 86.06 85 PHE A N 1
ATOM 656 C CA . PHE A 1 85 ? -6.780 -4.958 -14.466 1.00 86.06 85 PHE A CA 1
ATOM 657 C C . PHE A 1 85 ? -6.630 -6.475 -14.573 1.00 86.06 85 PHE A C 1
ATOM 659 O O . PHE A 1 85 ? -5.527 -7.020 -14.584 1.00 86.06 85 PHE A O 1
ATOM 666 N N . LEU A 1 86 ? -7.780 -7.148 -14.660 1.00 81.38 86 LEU A N 1
ATOM 667 C CA . LEU A 1 86 ? -7.899 -8.610 -14.621 1.00 81.38 86 LEU A CA 1
ATOM 668 C C . LEU A 1 86 ? -7.284 -9.327 -15.832 1.00 81.38 86 LEU A C 1
ATOM 670 O O . LEU A 1 86 ? -7.109 -10.543 -15.795 1.00 81.38 86 LEU A O 1
ATOM 674 N N . ALA A 1 87 ? -7.000 -8.603 -16.917 1.00 79.00 87 ALA A N 1
ATOM 675 C CA . ALA A 1 87 ? -6.426 -9.174 -18.133 1.00 79.00 87 ALA A CA 1
ATOM 676 C C . ALA A 1 87 ? -4.889 -9.264 -18.109 1.00 79.00 87 ALA A C 1
ATOM 678 O O . ALA A 1 87 ? -4.320 -9.880 -19.009 1.00 79.00 87 ALA A O 1
ATOM 679 N N . ASP A 1 88 ? -4.228 -8.671 -17.110 1.00 76.50 88 ASP A N 1
ATOM 680 C CA . ASP A 1 88 ? -2.767 -8.627 -16.993 1.00 76.50 88 ASP A CA 1
ATOM 681 C C . ASP A 1 88 ? -2.283 -9.413 -15.765 1.00 76.50 88 ASP A C 1
ATOM 683 O O . ASP A 1 88 ? -3.008 -9.616 -14.785 1.00 76.50 88 ASP A O 1
ATOM 687 N N . GLU A 1 89 ? -1.047 -9.894 -15.831 1.00 79.88 89 GLU A N 1
ATOM 688 C CA . GLU A 1 89 ? -0.410 -10.613 -14.737 1.00 79.88 89 GLU A CA 1
ATOM 689 C C . GLU A 1 89 ? -0.045 -9.651 -13.597 1.00 79.88 89 GLU A C 1
ATOM 691 O O . GLU A 1 89 ? 0.489 -8.559 -13.793 1.00 79.88 89 GLU A O 1
ATOM 696 N N . GLY A 1 90 ? -0.326 -10.048 -12.358 1.00 87.25 90 GLY A N 1
ATOM 697 C CA . GLY A 1 90 ? -0.025 -9.210 -11.204 1.00 87.25 90 GLY A CA 1
ATOM 698 C C . GLY A 1 90 ? -0.872 -9.524 -9.985 1.00 87.25 90 GLY A C 1
ATOM 699 O O . GLY A 1 90 ? -1.662 -10.468 -9.963 1.00 87.25 90 GLY A O 1
ATOM 700 N N . VAL A 1 91 ? -0.692 -8.709 -8.953 1.00 90.94 91 VAL A N 1
ATOM 701 C CA . VAL A 1 91 ? -1.434 -8.800 -7.699 1.00 90.94 91 VAL A CA 1
ATOM 702 C C . VAL A 1 91 ? -2.860 -8.321 -7.945 1.00 90.94 91 VAL A C 1
ATOM 704 O O . VAL A 1 91 ? -3.076 -7.147 -8.243 1.00 90.94 91 VAL A O 1
ATOM 707 N N . GLN A 1 92 ? -3.830 -9.226 -7.818 1.00 91.25 92 GLN A N 1
ATOM 708 C CA . GLN A 1 92 ? -5.251 -8.935 -8.054 1.00 91.25 92 GLN A CA 1
ATOM 709 C C . GLN A 1 92 ? -6.025 -8.649 -6.760 1.00 91.25 92 GLN A C 1
ATOM 711 O O . GLN A 1 92 ? -7.010 -7.918 -6.785 1.00 91.25 92 GLN A O 1
ATOM 716 N N . ASP A 1 93 ? -5.571 -9.189 -5.626 1.00 93.56 93 ASP A N 1
ATOM 717 C CA . ASP A 1 93 ? -6.222 -8.996 -4.329 1.00 93.56 93 ASP A CA 1
ATOM 718 C C . ASP A 1 93 ? -6.124 -7.539 -3.853 1.00 93.56 93 ASP A C 1
ATOM 720 O O . ASP A 1 93 ? -5.033 -6.997 -3.667 1.00 93.56 93 ASP A O 1
ATOM 724 N N . THR A 1 94 ? -7.273 -6.906 -3.631 1.00 94.44 94 THR A N 1
ATOM 725 C CA . THR A 1 94 ? -7.378 -5.488 -3.270 1.00 94.44 94 THR A CA 1
ATOM 726 C C . THR A 1 94 ? -6.647 -5.144 -1.972 1.00 94.44 94 THR A C 1
ATOM 728 O O . THR A 1 94 ? -5.990 -4.102 -1.909 1.00 94.44 94 THR A O 1
ATOM 731 N N . ALA A 1 95 ? -6.716 -6.002 -0.947 1.00 95.31 95 ALA A N 1
ATOM 732 C CA . ALA A 1 95 ? -6.045 -5.763 0.331 1.00 95.31 95 ALA A CA 1
ATOM 733 C C . ALA A 1 95 ? -4.518 -5.777 0.170 1.00 95.31 95 ALA A C 1
ATOM 735 O O . ALA A 1 95 ? -3.830 -4.858 0.618 1.00 95.31 95 ALA A O 1
ATOM 736 N N . THR A 1 96 ? -3.997 -6.762 -0.556 1.00 94.69 96 THR A N 1
ATOM 737 C CA . THR A 1 96 ? -2.573 -6.893 -0.872 1.00 94.69 96 THR A CA 1
ATOM 738 C C . THR A 1 96 ? -2.089 -5.712 -1.709 1.00 94.69 96 THR A C 1
ATOM 740 O O . THR A 1 96 ? -1.072 -5.103 -1.385 1.00 94.69 96 THR A O 1
ATOM 743 N N . ARG A 1 97 ? -2.838 -5.319 -2.750 1.00 95.62 97 ARG A N 1
ATOM 744 C CA . ARG A 1 97 ? -2.525 -4.137 -3.575 1.00 95.62 97 ARG A CA 1
ATOM 745 C C . ARG A 1 97 ? -2.475 -2.869 -2.727 1.00 95.62 97 ARG A C 1
ATOM 747 O O . ARG A 1 97 ? -1.527 -2.099 -2.835 1.00 95.62 97 ARG A O 1
ATOM 754 N N . PHE A 1 98 ? -3.466 -2.665 -1.860 1.00 95.94 98 PHE A N 1
ATOM 755 C CA . PHE A 1 98 ? -3.517 -1.520 -0.953 1.00 95.94 98 PHE A CA 1
ATOM 756 C C . PHE A 1 98 ? -2.291 -1.469 -0.031 1.00 95.94 98 PHE A C 1
ATOM 758 O O . PHE A 1 98 ? -1.650 -0.424 0.067 1.00 95.94 98 PHE A O 1
ATOM 765 N N . LEU A 1 99 ? -1.921 -2.591 0.594 1.00 95.69 99 LEU A N 1
ATOM 766 C CA . LEU A 1 99 ? -0.767 -2.663 1.496 1.00 95.69 99 LEU A CA 1
ATOM 767 C C . LEU A 1 99 ? 0.571 -2.473 0.769 1.00 95.69 99 LEU A C 1
ATOM 769 O O . LEU A 1 99 ? 1.442 -1.782 1.292 1.00 95.69 99 LEU A O 1
ATOM 773 N N . LEU A 1 100 ? 0.721 -3.012 -0.445 1.00 94.31 100 LEU A N 1
ATOM 774 C CA . LEU A 1 100 ? 1.913 -2.810 -1.279 1.00 94.31 100 LEU A CA 1
ATOM 775 C C . LEU A 1 100 ? 2.103 -1.343 -1.690 1.00 94.31 100 LEU A C 1
ATOM 777 O O . LEU A 1 100 ? 3.235 -0.887 -1.835 1.00 94.31 100 LEU A O 1
ATOM 781 N N . LEU A 1 101 ? 1.009 -0.600 -1.877 1.00 93.50 101 LEU A N 1
ATOM 782 C CA . LEU A 1 101 ? 1.037 0.808 -2.282 1.00 93.50 101 LEU A CA 1
ATOM 783 C C . LEU A 1 101 ? 1.042 1.783 -1.106 1.00 93.50 101 LEU A C 1
ATOM 785 O O . LEU A 1 101 ? 1.383 2.948 -1.294 1.00 93.50 101 LEU A O 1
ATOM 789 N N . LEU A 1 102 ? 0.691 1.338 0.101 1.00 93.38 102 LEU A N 1
ATOM 790 C CA . LEU A 1 102 ? 0.642 2.172 1.302 1.00 93.38 102 LEU A CA 1
ATOM 791 C C . LEU A 1 102 ? 1.921 2.995 1.543 1.00 93.38 102 LEU A C 1
ATOM 793 O O . LEU A 1 102 ? 1.798 4.179 1.870 1.00 93.38 102 LEU A O 1
ATOM 797 N N . PRO A 1 103 ? 3.140 2.463 1.315 1.00 90.88 103 PRO A N 1
ATOM 798 C CA . PRO A 1 103 ? 4.362 3.249 1.447 1.00 90.88 103 PRO A CA 1
ATOM 799 C C . PRO A 1 103 ? 4.471 4.420 0.468 1.00 90.88 103 PRO A C 1
ATOM 801 O O . PRO A 1 103 ? 5.309 5.289 0.684 1.00 90.88 103 PRO A O 1
ATOM 804 N N . LEU A 1 104 ? 3.653 4.503 -0.580 1.00 90.81 104 LEU A N 1
ATOM 805 C CA . LEU A 1 104 ? 3.618 5.654 -1.482 1.00 90.81 104 LEU A CA 1
ATOM 806 C C . LEU A 1 104 ? 2.741 6.800 -0.974 1.00 90.81 104 LEU A C 1
ATOM 808 O O . LEU A 1 104 ? 2.832 7.891 -1.523 1.00 90.81 104 LEU A O 1
ATOM 812 N N . LEU A 1 105 ? 1.916 6.594 0.056 1.00 91.12 105 LEU A N 1
ATOM 813 C CA . LEU A 1 105 ? 0.994 7.618 0.547 1.00 91.12 105 LEU A CA 1
ATOM 814 C C . LEU A 1 105 ? 1.745 8.830 1.118 1.00 91.12 105 LEU A C 1
ATOM 816 O O . LEU A 1 105 ? 2.361 8.742 2.182 1.00 91.12 105 LEU A O 1
ATOM 820 N N . THR A 1 106 ? 1.668 9.968 0.437 1.00 89.25 106 THR A N 1
ATOM 821 C CA . THR A 1 106 ? 2.258 11.251 0.870 1.00 89.25 106 THR A CA 1
ATOM 822 C C . THR A 1 106 ? 1.196 12.315 1.136 1.00 89.25 106 THR A C 1
ATOM 824 O O . THR A 1 106 ? 1.516 13.460 1.448 1.00 89.25 106 THR A O 1
ATOM 827 N N . ASP A 1 107 ? -0.082 11.940 1.053 1.00 87.56 107 ASP A N 1
ATOM 828 C CA . ASP A 1 107 ? -1.209 12.838 1.288 1.00 87.56 107 ASP A CA 1
ATOM 829 C C . ASP A 1 107 ? -1.287 13.270 2.761 1.00 87.56 107 ASP A C 1
ATOM 831 O O . ASP A 1 107 ? -1.366 12.407 3.641 1.00 87.56 107 ASP A O 1
ATOM 835 N N . PRO A 1 108 ? -1.308 14.577 3.073 1.00 83.38 108 PRO A N 1
ATOM 836 C CA . PRO A 1 108 ? -1.617 15.040 4.421 1.00 83.38 108 PRO A CA 1
ATOM 837 C C . PRO A 1 108 ? -3.116 14.935 4.762 1.00 83.38 108 PRO A C 1
ATOM 839 O O . PRO A 1 108 ? -3.467 15.001 5.938 1.00 83.38 108 PRO A O 1
ATOM 842 N N . ASN A 1 109 ? -4.006 14.774 3.774 1.00 85.56 109 ASN A N 1
ATOM 843 C CA . ASN A 1 109 ? -5.463 14.773 3.953 1.00 85.56 109 ASN A CA 1
ATOM 844 C C . ASN A 1 109 ? -6.050 13.357 3.886 1.00 85.56 109 ASN A C 1
ATOM 846 O O . ASN A 1 109 ? -6.914 13.049 3.063 1.00 85.56 109 ASN A O 1
ATOM 850 N N . VAL A 1 110 ? -5.580 12.482 4.769 1.00 88.31 110 VAL A N 1
ATOM 851 C CA . VAL A 1 110 ? -6.099 11.117 4.890 1.00 88.31 110 VAL A CA 1
ATOM 852 C C . VAL A 1 110 ? -7.475 11.143 5.584 1.00 88.31 110 VAL A C 1
ATOM 854 O O . VAL A 1 110 ? -7.606 11.782 6.628 1.00 88.31 110 VAL A O 1
ATOM 857 N N . PRO A 1 111 ? -8.514 10.475 5.043 1.00 91.88 111 PRO A N 1
ATOM 858 C CA . PRO A 1 111 ? -9.847 10.483 5.645 1.00 91.88 111 PRO A CA 1
ATOM 859 C C . PRO A 1 111 ? -9.904 9.661 6.938 1.00 91.88 111 PRO A C 1
ATOM 861 O O . PRO A 1 111 ? -9.168 8.689 7.101 1.00 91.88 111 PRO A O 1
ATOM 864 N N . ASP A 1 112 ? -10.872 9.960 7.809 1.00 89.50 112 ASP A N 1
ATOM 865 C CA . ASP A 1 112 ? -11.086 9.231 9.073 1.00 89.50 112 ASP A CA 1
ATOM 866 C C . ASP A 1 112 ? -11.349 7.724 8.873 1.00 89.50 112 ASP A C 1
ATOM 868 O O . ASP A 1 112 ? -11.117 6.906 9.763 1.00 89.50 112 ASP A O 1
ATOM 872 N N . THR A 1 113 ? -11.809 7.326 7.683 1.00 91.56 113 THR A N 1
ATOM 873 C CA . THR A 1 113 ? -12.052 5.923 7.314 1.00 91.56 113 THR A CA 1
ATOM 874 C C . THR A 1 113 ? -10.777 5.135 7.004 1.00 91.56 113 THR A C 1
ATOM 876 O O . THR A 1 113 ? -10.838 3.910 6.870 1.00 91.56 113 THR A O 1
ATOM 879 N N . ALA A 1 114 ? -9.618 5.792 6.909 1.00 93.12 114 ALA A N 1
ATOM 880 C CA . ALA A 1 114 ? -8.359 5.148 6.548 1.00 93.12 114 ALA A CA 1
ATOM 881 C C . ALA A 1 114 ? -7.916 4.079 7.547 1.00 93.12 114 ALA A C 1
ATOM 883 O O . ALA A 1 114 ? -7.440 3.023 7.134 1.00 93.12 114 ALA A O 1
ATOM 884 N N . ALA A 1 115 ? -8.121 4.320 8.846 1.00 93.94 115 ALA A N 1
ATOM 885 C CA . ALA A 1 115 ? -7.791 3.351 9.888 1.00 93.94 115 ALA A CA 1
ATOM 886 C C . ALA A 1 115 ? -8.611 2.070 9.726 1.00 93.94 115 ALA A C 1
ATOM 888 O O . ALA A 1 115 ? -8.043 0.985 9.660 1.00 93.94 115 ALA A O 1
ATOM 889 N N . ALA A 1 116 ? -9.931 2.194 9.563 1.00 95.06 116 ALA A N 1
ATOM 890 C CA . ALA A 1 116 ? -10.809 1.045 9.356 1.00 95.06 116 ALA A CA 1
ATOM 891 C C . ALA A 1 116 ? -10.412 0.239 8.111 1.00 95.06 116 ALA A C 1
ATOM 893 O O . ALA A 1 116 ? -10.358 -0.986 8.160 1.00 95.06 116 ALA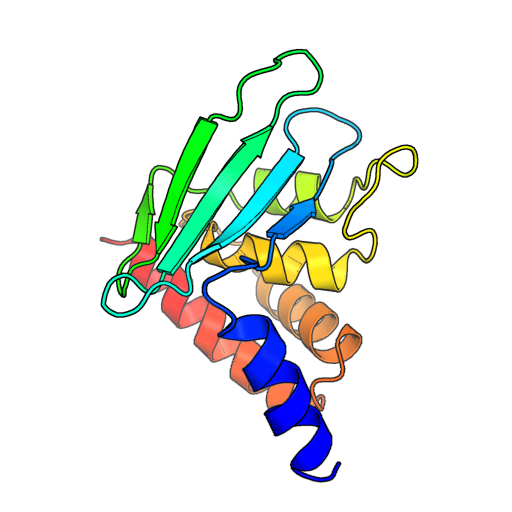 A O 1
ATOM 894 N N . ARG A 1 117 ? -10.069 0.926 7.015 1.00 95.62 117 ARG A N 1
ATOM 895 C CA . ARG A 1 117 ? -9.617 0.271 5.786 1.00 95.62 117 ARG A CA 1
ATOM 896 C C . ARG A 1 117 ? -8.278 -0.449 5.953 1.00 95.62 117 ARG A C 1
ATOM 898 O O . ARG A 1 117 ? -8.104 -1.537 5.417 1.00 95.62 117 ARG A O 1
ATOM 905 N N . LEU A 1 118 ? -7.337 0.138 6.690 1.00 95.88 118 LEU A N 1
ATOM 906 C CA . LEU A 1 118 ? -6.043 -0.488 6.949 1.00 95.88 118 LEU A CA 1
ATOM 907 C C . LEU A 1 118 ? -6.180 -1.721 7.849 1.00 95.88 118 LEU A C 1
ATOM 909 O O . LEU A 1 118 ? -5.532 -2.730 7.595 1.00 95.88 118 LEU A O 1
ATOM 913 N N . ILE A 1 119 ? -7.067 -1.668 8.844 1.00 96.81 119 ILE A N 1
ATOM 914 C CA . ILE A 1 119 ? -7.404 -2.820 9.688 1.00 96.81 119 ILE A CA 1
ATOM 915 C C . ILE A 1 119 ? -8.003 -3.949 8.849 1.00 96.81 119 ILE A C 1
ATOM 917 O O . ILE A 1 119 ? -7.571 -5.093 8.983 1.00 96.81 119 ILE A O 1
ATOM 921 N N . ASP A 1 120 ? -8.965 -3.634 7.979 1.00 96.50 120 ASP A N 1
ATOM 922 C CA . ASP A 1 120 ? -9.594 -4.610 7.085 1.00 96.50 120 ASP A CA 1
ATOM 923 C C . ASP A 1 120 ? -8.559 -5.267 6.162 1.00 96.50 120 ASP A C 1
ATOM 925 O O . ASP A 1 120 ? -8.459 -6.491 6.123 1.00 96.50 120 ASP A O 1
ATOM 929 N N . ALA A 1 121 ? -7.693 -4.467 5.530 1.00 96.62 121 ALA A N 1
ATOM 930 C CA . ALA A 1 121 ? -6.644 -4.979 4.656 1.00 96.62 121 ALA A CA 1
ATOM 931 C C . ALA A 1 121 ? -5.626 -5.859 5.401 1.00 96.62 121 ALA A C 1
ATOM 933 O O . ALA A 1 121 ? -5.284 -6.937 4.923 1.00 96.62 121 ALA A O 1
ATOM 934 N N . LEU A 1 122 ? -5.166 -5.434 6.585 1.00 96.06 122 LEU A N 1
ATOM 935 C CA . LEU A 1 122 ? -4.259 -6.225 7.425 1.00 96.06 122 LEU A CA 1
ATOM 936 C C . LEU A 1 122 ? -4.904 -7.551 7.841 1.00 96.06 122 LEU A C 1
ATOM 938 O O . LEU A 1 122 ? -4.266 -8.599 7.772 1.00 96.06 122 LEU A O 1
ATOM 942 N N . THR A 1 123 ? -6.177 -7.516 8.233 1.00 96.06 123 THR A N 1
ATOM 943 C CA . THR A 1 123 ? -6.928 -8.716 8.626 1.00 96.06 123 THR A CA 1
ATOM 944 C C . THR A 1 123 ? -7.112 -9.661 7.438 1.00 96.06 123 THR A C 1
ATOM 946 O O . THR A 1 123 ? -6.937 -10.869 7.583 1.00 96.06 123 THR A O 1
ATOM 949 N N . ALA A 1 124 ? -7.401 -9.125 6.249 1.00 95.31 124 ALA A N 1
ATOM 950 C CA . ALA A 1 124 ? -7.565 -9.901 5.023 1.00 95.31 124 ALA A CA 1
ATOM 951 C C . ALA A 1 124 ? -6.280 -10.635 4.607 1.00 95.31 124 ALA A C 1
ATOM 953 O O . ALA A 1 124 ? -6.359 -11.767 4.133 1.00 95.31 124 ALA A O 1
ATOM 954 N N . VAL A 1 125 ? -5.101 -10.045 4.846 1.00 92.62 125 VAL A N 1
ATOM 955 C CA . VAL A 1 125 ? -3.804 -10.707 4.599 1.00 92.62 125 VAL A CA 1
ATOM 956 C C . VAL A 1 125 ? -3.326 -11.584 5.765 1.00 92.62 125 VAL A C 1
ATOM 958 O O . VAL A 1 125 ? -2.199 -12.072 5.748 1.00 92.62 125 VAL A O 1
ATOM 961 N N . GLY A 1 126 ? -4.177 -11.811 6.772 1.00 91.81 126 GLY A N 1
ATOM 962 C CA . GLY A 1 126 ? -3.937 -12.774 7.848 1.00 91.81 126 GLY A CA 1
ATOM 963 C C . GLY A 1 126 ? -3.421 -12.187 9.163 1.00 91.81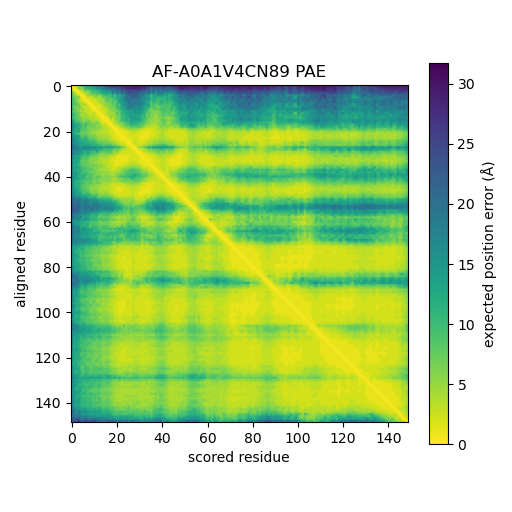 126 GLY A C 1
ATOM 964 O O . GLY A 1 126 ? -3.101 -12.952 10.074 1.00 91.81 126 GLY A O 1
ATOM 965 N N . ALA A 1 127 ? -3.353 -10.860 9.317 1.00 90.62 127 ALA A N 1
ATOM 966 C CA . ALA A 1 127 ? -3.009 -10.269 10.608 1.00 90.62 127 ALA A CA 1
ATOM 967 C C . ALA A 1 127 ? -4.126 -10.539 11.639 1.00 90.62 127 ALA A C 1
ATOM 969 O O . ALA A 1 127 ? -5.306 -10.334 11.337 1.00 90.62 127 ALA A O 1
ATOM 970 N N . PRO A 1 128 ? -3.800 -10.943 12.880 1.00 92.19 128 PRO A N 1
ATOM 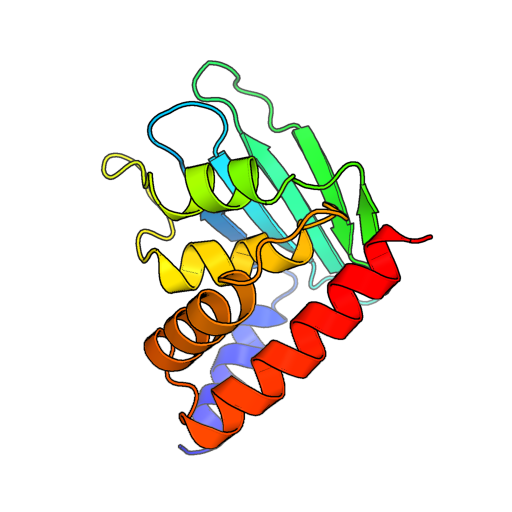971 C CA . PRO A 1 128 ? -4.803 -11.079 13.930 1.00 92.19 128 PRO A CA 1
ATOM 972 C C . PRO A 1 128 ? -5.466 -9.729 14.224 1.00 92.19 128 PRO A C 1
ATOM 974 O O . PRO A 1 128 ? -4.786 -8.706 14.277 1.00 92.19 128 PRO A O 1
ATOM 977 N N . GLN A 1 129 ? -6.776 -9.719 14.469 1.00 85.44 129 GLN A N 1
ATOM 978 C CA . GLN A 1 129 ? -7.570 -8.487 14.586 1.00 85.44 129 GLN A CA 1
ATOM 979 C C . GLN A 1 129 ? -7.037 -7.499 15.646 1.00 85.44 129 GLN A C 1
ATOM 981 O O . GLN A 1 129 ? -6.963 -6.291 15.395 1.00 85.44 129 GLN A O 1
ATOM 986 N N . ASP A 1 130 ? -6.626 -8.002 16.815 1.00 84.50 130 ASP A N 1
ATOM 987 C CA . ASP A 1 130 ? -6.036 -7.181 17.880 1.00 84.50 130 ASP A CA 1
ATOM 988 C C . ASP A 1 130 ? -4.719 -6.522 17.435 1.00 84.50 130 ASP A C 1
ATOM 990 O O . ASP A 1 130 ? -4.442 -5.367 17.758 1.00 84.50 130 ASP A O 1
ATOM 994 N N . THR A 1 131 ? -3.912 -7.235 16.644 1.00 90.56 131 THR A N 1
ATOM 995 C CA . THR A 1 131 ? -2.629 -6.741 16.127 1.00 90.56 131 THR A CA 1
ATOM 996 C C . THR A 1 131 ? -2.818 -5.822 14.924 1.00 90.56 131 THR A C 1
ATOM 998 O O . THR A 1 131 ? -2.100 -4.835 14.803 1.00 90.56 131 THR A O 1
ATOM 1001 N N . ALA A 1 132 ? -3.805 -6.103 14.069 1.00 93.31 132 ALA A N 1
ATOM 1002 C CA . ALA A 1 132 ? -4.163 -5.289 12.912 1.00 93.31 132 ALA A CA 1
ATOM 1003 C C . ALA A 1 132 ? -4.584 -3.874 13.329 1.00 93.31 132 ALA A C 1
ATOM 1005 O O . ALA A 1 132 ? -4.169 -2.899 12.709 1.00 93.31 132 ALA A O 1
ATOM 1006 N N . SER A 1 133 ? -5.347 -3.762 14.421 1.00 91.94 133 SER A N 1
ATOM 1007 C CA . SER A 1 133 ? -5.792 -2.476 14.973 1.00 91.94 133 SER A CA 1
ATOM 1008 C C . SER A 1 133 ? -4.611 -1.618 15.425 1.00 91.94 133 SER A C 1
ATOM 1010 O O . SER A 1 133 ? -4.455 -0.484 14.976 1.00 91.94 133 SER A O 1
ATOM 1012 N N . LEU A 1 134 ? -3.721 -2.196 16.236 1.00 93.00 134 LEU A N 1
ATOM 1013 C CA . LEU A 1 134 ? -2.517 -1.513 16.704 1.00 93.00 134 LEU A CA 1
ATOM 1014 C C . LEU A 1 134 ? -1.579 -1.155 15.537 1.00 93.00 134 LEU A C 1
ATOM 1016 O O . LEU A 1 134 ? -1.106 -0.025 15.434 1.00 93.00 134 LEU A O 1
ATOM 1020 N N . ALA A 1 135 ? -1.330 -2.097 14.625 1.00 93.06 135 ALA A N 1
ATOM 1021 C CA . ALA A 1 135 ? -0.477 -1.871 13.462 1.00 93.06 135 ALA A CA 1
ATOM 1022 C C . ALA A 1 135 ? -1.018 -0.750 12.564 1.00 93.06 135 ALA A C 1
ATOM 1024 O O . ALA A 1 135 ? -0.239 0.088 12.111 1.00 93.06 135 ALA A O 1
ATOM 1025 N N . ALA A 1 136 ? -2.336 -0.686 12.354 1.00 94.00 136 ALA A N 1
ATOM 1026 C CA . ALA A 1 136 ? -2.954 0.364 11.558 1.00 94.00 136 ALA A CA 1
ATOM 1027 C C . ALA A 1 136 ? -2.721 1.762 12.151 1.00 94.00 136 ALA A C 1
ATOM 1029 O O . ALA A 1 136 ? -2.345 2.683 11.423 1.00 94.00 136 ALA A O 1
ATOM 1030 N N . GLU A 1 137 ? -2.878 1.919 13.468 1.00 91.81 137 GLU A N 1
ATOM 1031 C CA . GLU A 1 137 ? -2.599 3.182 14.161 1.00 91.81 137 GLU A CA 1
ATOM 1032 C C . GLU A 1 137 ? -1.131 3.601 14.008 1.00 91.81 137 GLU A C 1
ATOM 1034 O O . GLU A 1 137 ? -0.836 4.742 13.638 1.00 91.81 137 GLU A O 1
ATOM 1039 N N . HIS A 1 138 ? -0.201 2.669 14.240 1.00 92.12 138 HIS A N 1
ATOM 1040 C CA . HIS A 1 138 ? 1.232 2.933 14.115 1.00 92.12 138 HIS A CA 1
ATOM 1041 C C . HIS A 1 138 ? 1.636 3.313 12.686 1.00 92.12 138 HIS A C 1
ATOM 1043 O O . HIS A 1 138 ? 2.397 4.267 12.496 1.00 92.12 138 HIS A O 1
ATOM 1049 N N . LEU A 1 139 ? 1.117 2.600 11.684 1.00 92.00 139 LEU A N 1
ATOM 1050 C CA . LEU A 1 139 ? 1.385 2.871 10.273 1.00 92.00 139 LEU A CA 1
ATOM 1051 C C . LEU A 1 139 ? 0.848 4.244 9.858 1.00 92.00 139 LEU A C 1
ATOM 1053 O O . LEU A 1 139 ? 1.590 5.035 9.280 1.00 92.00 139 LEU A O 1
ATOM 1057 N N . LEU A 1 140 ? -0.399 4.578 10.202 1.00 90.56 140 LEU A N 1
ATOM 1058 C CA . LEU A 1 140 ? -0.977 5.884 9.871 1.00 90.56 140 LEU A CA 1
ATOM 1059 C C . LEU A 1 140 ? -0.248 7.039 10.557 1.00 90.56 140 LEU A C 1
ATOM 1061 O O . LEU A 1 140 ? -0.008 8.071 9.926 1.00 90.56 140 LEU A O 1
ATOM 1065 N N . ALA A 1 141 ? 0.158 6.869 11.817 1.00 89.62 141 ALA A N 1
ATOM 1066 C CA . ALA A 1 141 ? 0.949 7.869 12.526 1.00 89.62 141 ALA A CA 1
ATOM 1067 C C . ALA A 1 141 ? 2.323 8.076 11.868 1.00 89.62 141 ALA A C 1
ATOM 1069 O O . ALA A 1 141 ? 2.786 9.213 11.740 1.00 89.62 141 ALA A O 1
ATOM 1070 N N . HIS A 1 142 ? 2.968 6.991 11.430 1.00 88.50 142 HIS A N 1
ATOM 1071 C CA . HIS A 1 142 ? 4.242 7.052 10.720 1.00 88.50 142 HIS A CA 1
ATOM 1072 C C . HIS A 1 142 ? 4.107 7.769 9.368 1.00 88.50 142 HIS A C 1
ATOM 1074 O O . HIS A 1 142 ? 4.871 8.693 9.087 1.00 88.50 142 HIS A O 1
ATOM 1080 N N . LEU A 1 143 ? 3.101 7.403 8.568 1.00 85.81 143 LEU A N 1
ATOM 1081 C CA . LEU A 1 143 ? 2.850 7.996 7.251 1.00 85.81 143 LEU A CA 1
ATOM 1082 C C . LEU A 1 143 ? 2.483 9.479 7.356 1.00 85.81 143 LEU A C 1
ATOM 1084 O O . LEU A 1 143 ? 3.053 10.300 6.646 1.00 85.81 143 LEU A O 1
ATOM 1088 N N . THR A 1 144 ? 1.616 9.845 8.302 1.00 82.75 144 THR A N 1
ATOM 1089 C CA . THR A 1 144 ? 1.230 11.248 8.525 1.00 82.75 144 THR A CA 1
ATOM 1090 C C . THR A 1 144 ? 2.421 12.105 8.947 1.00 82.75 144 THR A C 1
ATOM 1092 O O . THR A 1 144 ? 2.557 13.237 8.490 1.00 82.75 144 THR A O 1
ATOM 1095 N N . ARG A 1 145 ? 3.311 11.577 9.800 1.00 82.38 145 ARG A N 1
ATOM 1096 C CA . ARG A 1 145 ? 4.535 12.291 10.188 1.00 82.38 145 ARG A CA 1
ATOM 1097 C C . ARG A 1 145 ? 5.450 12.500 8.986 1.00 82.38 145 ARG A C 1
ATOM 1099 O O . ARG A 1 145 ? 6.010 13.579 8.839 1.00 82.38 145 ARG A O 1
ATOM 1106 N N . ARG A 1 146 ? 5.583 11.487 8.129 1.00 81.19 146 ARG A N 1
ATOM 1107 C CA . ARG A 1 146 ? 6.399 11.560 6.914 1.00 81.19 146 ARG A CA 1
ATOM 1108 C C . ARG A 1 146 ? 5.902 12.638 5.949 1.00 81.19 146 ARG A C 1
ATOM 1110 O O . ARG A 1 146 ? 6.724 13.373 5.428 1.00 81.19 146 ARG A O 1
ATOM 1117 N N . SER A 1 147 ? 4.589 12.780 5.766 1.00 67.62 147 SER A N 1
ATOM 1118 C CA . SER A 1 147 ? 3.997 13.792 4.871 1.00 67.62 147 SER A CA 1
ATOM 1119 C C . SER A 1 147 ? 4.173 15.247 5.342 1.00 67.62 147 SER A C 1
ATOM 1121 O O . SER A 1 147 ? 3.852 16.169 4.598 1.00 67.62 147 SER A O 1
ATOM 1123 N N . GLN A 1 148 ? 4.622 15.476 6.582 1.00 62.25 148 GLN A N 1
ATOM 1124 C CA . GLN A 1 148 ? 4.834 16.817 7.151 1.00 62.25 148 GLN A CA 1
ATOM 1125 C C . GLN A 1 148 ? 6.267 17.348 6.972 1.00 62.25 148 GLN A C 1
ATOM 1127 O O . GLN A 1 148 ? 6.524 18.500 7.333 1.00 62.25 148 GLN A O 1
ATOM 1132 N N . HIS A 1 149 ? 7.186 16.522 6.464 1.00 56.81 149 HIS A N 1
ATOM 1133 C CA . HIS A 1 149 ? 8.594 16.853 6.232 1.00 56.81 149 HIS A CA 1
ATOM 1134 C C . HIS A 1 149 ? 8.867 17.124 4.752 1.00 56.81 149 HIS A C 1
ATOM 1136 O O . HIS A 1 149 ? 9.693 18.029 4.492 1.00 56.81 149 HIS A O 1
#

Nearest PDB structures (foldseek):
  8cgm-assembly2_B  TM=4.585E-01  e=3.350E-01  Porphyromonas gingivalis ATCC 33277
  1ylx-assembly1_B  TM=4.001E-01  e=6.142E+00  Geobacillus stearothermophilus
  5kph-assembly1_A  TM=3.020E-01  e=1.708E+00  synthetic construct
  5yct-assembly2_B  TM=4.758E-01  e=6.900E+00  Dioscoreophyllum cumminsii
  2qgu-assembly1_A  TM=3.233E-01  e=3.856E+00  Ralstonia pseudosolanacearum GMI1000

Organism: NCBI:txid1507734

pLDDT: mean 84.23, std 10.72, range [47.66, 96.81]

Solvent-accessible surface area (backbone atoms only — not comparable to full-atom values): 8133 Å² total; per-residue (Å²): 136,65,69,65,63,57,51,57,50,44,56,51,55,54,31,70,92,44,65,49,70,49,36,36,45,21,66,82,56,56,18,39,36,42,36,40,41,36,42,91,96,54,56,32,38,39,33,26,39,35,36,90,93,42,98,59,66,45,78,41,32,38,36,66,94,56,83,49,66,79,52,32,44,60,66,56,48,49,52,38,22,75,32,48,30,85,91,56,85,54,55,66,53,43,42,60,35,38,61,72,47,50,86,36,47,42,44,79,81,68,59,88,63,50,52,60,52,42,24,51,26,35,36,73,76,66,38,55,66,77,55,16,51,55,49,27,55,54,51,51,54,51,41,50,55,58,43,75,112

Secondary structure (DSSP, 8-state):
--HHHHHHHHHHHT-TTS--EEEE-BSSS-EEEEEEEEETTEEEEEEEEE-TT-S-PEEEEEESSSEEE--B-HHHHHHHHH-B-TTSSS---HHHHHHHHGGGB--S---TTHHHHHHHHHHHTT--HHHHHHHHHHHHHHHHHHTT-

Radius of gyration: 15.71 Å; Cα contacts (8 Å, |Δi|>4): 235; chains: 1; bounding box: 37×40×41 Å